Protein AF-A0A5S5C7R1-F1 (afdb_monomer_lite)

pLDDT: mean 84.33, std 9.81, range [48.0, 95.56]

Secondary structure (DSSP, 8-state):
-HHHHHHHHHHHHHHHHHHIIIIISEEEEEEETTTTEEEEEEEE-GGGGG----EETTEEPEEEE-HHHHHHHHHHHHHHHHHHHHHHHHHTT-

Structure (mmCIF, N/CA/C/O backbone):
data_AF-A0A5S5C7R1-F1
#
_entry.id   AF-A0A5S5C7R1-F1
#
loop_
_atom_site.group_PDB
_atom_site.id
_atom_site.type_symbol
_atom_site.label_atom_id
_atom_site.label_alt_id
_atom_site.label_comp_id
_atom_site.label_asym_id
_atom_site.label_entity_id
_atom_site.label_seq_id
_atom_site.pdbx_PDB_ins_code
_atom_site.Cartn_x
_atom_site.Cartn_y
_atom_site.Cartn_z
_atom_site.occupancy
_atom_site.B_iso_or_equiv
_atom_site.auth_seq_id
_atom_site.auth_comp_id
_atom_site.auth_asym_id
_atom_site.auth_atom_id
_atom_site.pdbx_PDB_model_num
ATOM 1 N N . MET A 1 1 ? 25.431 1.454 -21.137 1.00 60.59 1 MET A N 1
ATOM 2 C CA . MET A 1 1 ? 25.174 2.435 -20.044 1.00 60.59 1 MET A CA 1
ATOM 3 C C . MET A 1 1 ? 23.674 2.600 -19.779 1.00 60.59 1 MET A C 1
ATOM 5 O O . MET A 1 1 ? 23.284 2.638 -18.615 1.00 60.59 1 MET A O 1
ATOM 9 N N . ALA A 1 2 ? 22.842 2.605 -20.829 1.00 69.19 2 ALA A N 1
ATOM 10 C CA . ALA A 1 2 ? 21.381 2.692 -20.752 1.00 69.19 2 ALA A CA 1
ATOM 11 C C . ALA A 1 2 ? 20.712 1.601 -19.883 1.00 69.19 2 ALA A C 1
ATOM 13 O O . ALA A 1 2 ? 19.847 1.925 -19.072 1.00 69.19 2 ALA A O 1
ATOM 14 N N . ASP A 1 3 ? 21.159 0.340 -19.933 1.00 75.31 3 ASP A N 1
ATOM 15 C CA . ASP A 1 3 ? 20.473 -0.754 -19.206 1.00 75.31 3 ASP A CA 1
ATOM 16 C C . ASP A 1 3 ? 20.665 -0.689 -17.696 1.00 75.31 3 ASP A C 1
ATOM 18 O O . ASP A 1 3 ? 19.804 -1.098 -16.918 1.00 75.31 3 ASP A O 1
ATOM 22 N N . ARG A 1 4 ? 21.782 -0.108 -17.245 1.00 78.31 4 ARG A N 1
ATOM 23 C CA . ARG A 1 4 ? 22.015 0.129 -15.817 1.00 78.31 4 ARG A CA 1
ATOM 24 C C . ARG A 1 4 ? 21.057 1.195 -15.276 1.00 78.31 4 ARG A C 1
ATOM 26 O O . ARG A 1 4 ? 20.599 1.062 -14.145 1.00 78.31 4 ARG A O 1
ATOM 33 N N . ILE A 1 5 ? 20.759 2.224 -16.072 1.00 83.75 5 ILE A N 1
ATOM 34 C CA . ILE A 1 5 ? 19.816 3.294 -15.715 1.00 83.75 5 ILE A CA 1
ATOM 35 C C . ILE A 1 5 ? 18.386 2.745 -15.710 1.00 83.75 5 ILE A C 1
ATOM 37 O O . ILE A 1 5 ? 17.677 2.933 -14.726 1.00 83.75 5 ILE A O 1
ATOM 41 N N . ARG A 1 6 ? 18.002 1.976 -16.739 1.00 81.88 6 ARG A N 1
ATOM 42 C CA . ARG A 1 6 ? 16.688 1.316 -16.813 1.00 81.88 6 ARG A CA 1
ATOM 43 C C . ARG A 1 6 ? 16.416 0.400 -15.620 1.00 81.88 6 ARG A C 1
ATOM 45 O O . ARG A 1 6 ? 15.371 0.519 -14.992 1.00 81.88 6 ARG A O 1
ATOM 52 N N . ARG A 1 7 ? 17.380 -0.451 -15.243 1.00 84.50 7 ARG A N 1
ATOM 53 C CA . ARG A 1 7 ? 17.244 -1.324 -14.062 1.00 84.50 7 ARG A CA 1
ATOM 54 C C . ARG A 1 7 ? 17.027 -0.524 -12.779 1.00 84.50 7 ARG A C 1
ATOM 56 O O . ARG A 1 7 ? 16.129 -0.842 -12.011 1.00 84.50 7 ARG A O 1
ATOM 63 N N . LYS A 1 8 ? 17.818 0.533 -12.559 1.00 88.31 8 LYS A N 1
ATOM 64 C CA . LYS A 1 8 ? 17.646 1.420 -11.397 1.00 88.31 8 LYS A CA 1
ATOM 65 C C . LYS A 1 8 ? 16.266 2.080 -11.382 1.00 88.31 8 LYS A C 1
ATOM 67 O O . LYS A 1 8 ? 15.662 2.163 -10.320 1.00 88.31 8 LYS A O 1
ATOM 72 N N . LEU A 1 9 ? 15.777 2.511 -12.544 1.00 90.69 9 LEU A N 1
ATOM 73 C CA . LEU A 1 9 ? 14.464 3.133 -12.674 1.00 90.69 9 LEU A CA 1
ATOM 74 C C . LEU A 1 9 ? 13.329 2.150 -12.352 1.00 90.69 9 LEU A C 1
ATOM 76 O O . LEU A 1 9 ? 12.457 2.494 -11.565 1.00 90.69 9 LEU A O 1
ATOM 80 N N . SER A 1 10 ? 13.371 0.921 -12.877 1.00 88.81 10 SER A N 1
ATOM 81 C CA . SER A 1 10 ? 12.360 -0.109 -12.580 1.00 88.81 10 SER A CA 1
ATOM 82 C C . SER A 1 10 ? 12.333 -0.462 -11.084 1.00 88.81 10 SER A C 1
ATOM 84 O O . SER A 1 10 ? 11.267 -0.474 -10.472 1.00 88.81 10 SER A O 1
ATOM 86 N N . TYR A 1 11 ? 13.496 -0.612 -10.432 1.00 89.62 11 TYR A N 1
ATOM 87 C CA . TYR A 1 11 ? 13.540 -0.815 -8.975 1.00 89.62 11 TYR A CA 1
ATOM 88 C C . TYR A 1 11 ? 12.983 0.373 -8.187 1.00 89.62 11 TYR A C 1
ATOM 90 O O . TYR A 1 11 ? 12.306 0.178 -7.178 1.00 89.62 11 TYR A O 1
ATOM 98 N N . PHE A 1 12 ? 13.253 1.598 -8.638 1.00 94.12 12 PHE A N 1
ATOM 99 C CA . PHE A 1 12 ? 12.713 2.795 -8.003 1.00 94.12 12 PHE A CA 1
ATOM 100 C C . PHE A 1 12 ? 11.188 2.865 -8.133 1.00 94.12 12 PHE A C 1
ATOM 102 O O . PHE A 1 12 ? 10.503 3.138 -7.151 1.00 94.12 12 PHE A O 1
ATOM 109 N N . ILE A 1 13 ? 10.649 2.551 -9.315 1.00 92.75 13 ILE A N 1
ATOM 110 C CA . ILE A 1 13 ? 9.202 2.469 -9.548 1.00 92.75 13 ILE A CA 1
ATOM 111 C C . ILE A 1 13 ? 8.584 1.385 -8.662 1.00 92.75 13 ILE A C 1
ATOM 113 O O . ILE A 1 13 ? 7.570 1.638 -8.018 1.00 92.75 13 ILE A O 1
ATOM 117 N N . TYR A 1 14 ? 9.214 0.211 -8.558 1.00 91.25 14 TYR A N 1
ATOM 118 C CA . TYR A 1 14 ? 8.733 -0.854 -7.678 1.00 91.25 14 TYR A CA 1
ATOM 119 C C . TYR A 1 14 ? 8.661 -0.398 -6.219 1.00 91.25 14 TYR A C 1
ATOM 121 O O . TYR A 1 14 ? 7.632 -0.568 -5.568 1.00 91.25 14 TYR A O 1
ATOM 129 N N . LEU A 1 15 ? 9.726 0.232 -5.715 1.00 93.38 15 LEU A N 1
ATOM 130 C CA . LEU A 1 15 ? 9.763 0.763 -4.353 1.00 93.38 15 LEU A CA 1
ATOM 131 C C . LEU A 1 15 ? 8.665 1.815 -4.129 1.00 93.38 15 LEU A C 1
ATOM 133 O O . LEU A 1 15 ? 7.996 1.798 -3.097 1.00 93.38 15 LEU A O 1
ATOM 137 N N . LEU A 1 16 ? 8.451 2.699 -5.108 1.00 95.56 16 LEU A N 1
ATOM 138 C CA . LEU A 1 16 ? 7.404 3.714 -5.055 1.00 95.56 16 LEU A CA 1
ATOM 139 C C . LEU A 1 16 ? 6.007 3.080 -5.002 1.00 95.56 16 LEU A C 1
ATOM 141 O O . LEU A 1 16 ? 5.198 3.470 -4.165 1.00 95.56 16 LEU A O 1
ATOM 145 N N . LEU A 1 17 ? 5.732 2.079 -5.843 1.00 93.38 17 LEU A N 1
ATOM 146 C CA . LEU A 1 17 ? 4.457 1.357 -5.844 1.00 93.38 17 LEU A CA 1
ATOM 147 C C . LEU A 1 17 ? 4.222 0.633 -4.515 1.00 93.38 17 LEU A C 1
ATOM 149 O O . LEU A 1 17 ? 3.131 0.723 -3.957 1.00 93.38 17 LEU A O 1
ATOM 153 N N . MET A 1 18 ? 5.250 -0.022 -3.970 1.00 92.50 18 MET A N 1
ATOM 154 C CA . MET A 1 18 ? 5.175 -0.675 -2.660 1.00 92.50 18 MET A CA 1
ATOM 155 C C . MET A 1 18 ? 4.873 0.324 -1.540 1.00 92.50 18 MET A C 1
ATOM 157 O O . MET A 1 18 ? 4.073 0.028 -0.658 1.00 92.50 18 MET A O 1
ATOM 161 N N . LEU A 1 19 ? 5.459 1.522 -1.581 1.00 93.44 19 LEU A N 1
ATOM 162 C CA . LEU A 1 19 ? 5.168 2.575 -0.607 1.00 93.44 19 LEU A CA 1
ATOM 163 C C . LEU A 1 19 ? 3.728 3.083 -0.758 1.00 93.44 19 LEU A C 1
ATOM 165 O O . LEU A 1 19 ? 3.002 3.197 0.229 1.00 93.44 19 LEU A O 1
ATOM 169 N N . VAL A 1 20 ? 3.282 3.349 -1.987 1.00 93.81 20 VAL A N 1
ATOM 170 C CA . VAL A 1 20 ? 1.929 3.857 -2.241 1.00 93.81 20 VAL A CA 1
ATOM 171 C C . VAL A 1 20 ? 0.877 2.824 -1.840 1.00 93.81 20 VAL A C 1
ATOM 173 O O . VAL A 1 20 ? 0.033 3.129 -1.007 1.00 93.81 20 VAL A O 1
ATOM 176 N N . PHE A 1 21 ? 0.938 1.596 -2.350 1.00 92.19 21 PHE A N 1
ATOM 177 C CA . PHE A 1 21 ? -0.095 0.581 -2.104 1.00 92.19 21 PHE A CA 1
ATOM 178 C C . PHE A 1 21 ? 0.077 -0.174 -0.780 1.00 92.19 21 PHE A C 1
ATOM 180 O O . PHE A 1 21 ? -0.894 -0.696 -0.240 1.00 92.19 21 PHE A O 1
ATOM 187 N N . GLY A 1 22 ? 1.291 -0.215 -0.231 1.00 88.75 22 GLY A N 1
ATOM 188 C CA . GLY A 1 22 ? 1.572 -0.852 1.055 1.00 88.75 22 GLY A CA 1
ATOM 189 C C . GLY A 1 22 ? 1.388 0.062 2.266 1.00 88.75 22 GLY A C 1
ATOM 190 O O . GLY A 1 22 ? 1.218 -0.446 3.371 1.00 88.75 22 GLY A O 1
ATOM 191 N N . ILE A 1 23 ? 1.420 1.392 2.089 1.00 90.31 23 ILE A N 1
ATOM 192 C CA . ILE A 1 23 ? 1.374 2.348 3.212 1.00 90.31 23 ILE A CA 1
ATOM 193 C C . ILE A 1 23 ? 0.306 3.430 3.027 1.00 90.31 23 ILE A C 1
ATOM 195 O O . ILE A 1 23 ? -0.401 3.732 3.988 1.00 90.31 23 ILE A O 1
ATOM 199 N N . LEU 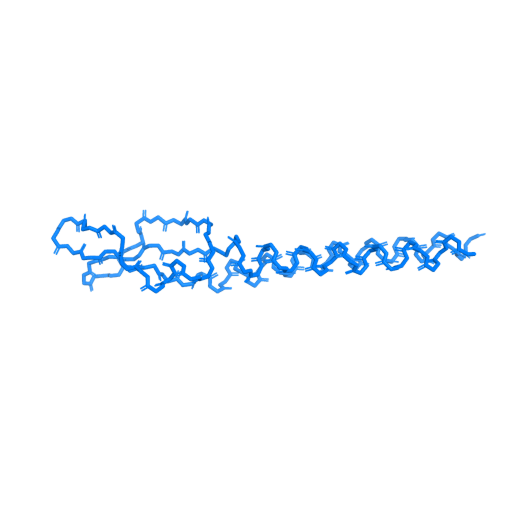A 1 24 ? 0.168 4.025 1.836 1.00 92.25 24 LEU A N 1
ATOM 200 C CA . LEU A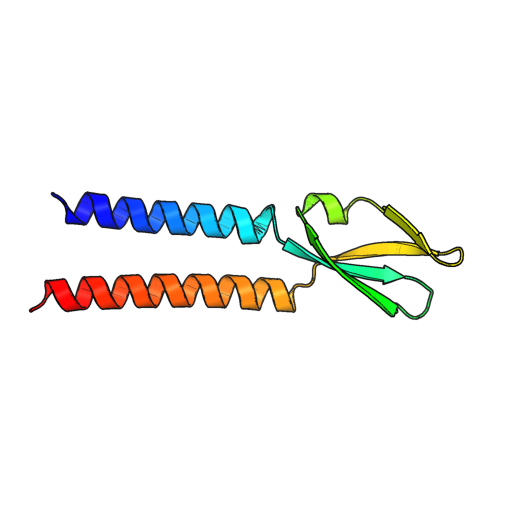 1 24 ? -0.718 5.183 1.608 1.00 92.25 24 LEU A CA 1
ATOM 201 C C . LEU A 1 24 ? -2.129 4.812 1.135 1.00 92.25 24 LEU A C 1
ATOM 203 O O . LEU A 1 24 ? -3.086 5.509 1.456 1.00 92.25 24 LEU A O 1
ATOM 207 N N . MET A 1 25 ? -2.263 3.738 0.368 1.00 92.12 25 MET A N 1
ATOM 208 C CA . MET A 1 25 ? -3.508 3.258 -0.232 1.00 92.12 25 MET A CA 1
ATOM 209 C C . MET A 1 25 ? -3.729 1.803 0.154 1.00 92.12 25 MET A C 1
ATOM 211 O O . MET A 1 25 ? -3.823 0.912 -0.687 1.00 92.12 25 MET A O 1
ATOM 215 N N . VAL A 1 26 ? -3.787 1.570 1.457 1.00 92.19 26 VAL A N 1
ATOM 216 C CA . VAL A 1 26 ? 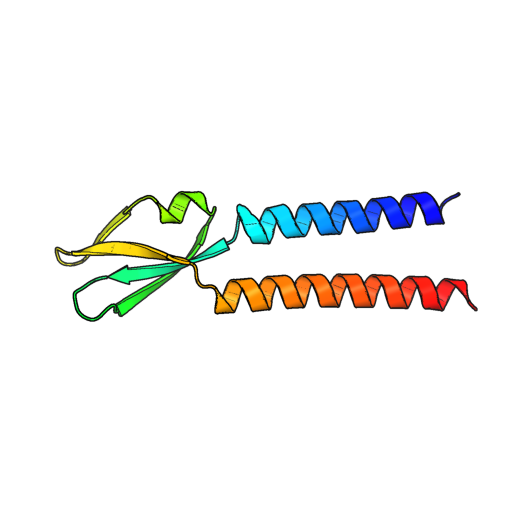-4.006 0.245 2.014 1.00 92.19 26 VAL A CA 1
ATOM 217 C C . VAL A 1 26 ? -5.516 -0.008 2.070 1.00 92.19 26 VAL A C 1
ATOM 219 O O . VAL A 1 26 ? -6.253 0.879 2.509 1.00 92.19 26 VAL A O 1
ATOM 222 N N . PRO A 1 27 ? -6.010 -1.173 1.618 1.00 92.50 27 PRO A N 1
ATOM 223 C CA . PRO A 1 27 ? -7.426 -1.497 1.710 1.00 92.50 27 PRO A CA 1
ATOM 224 C C . PRO A 1 27 ? -7.824 -1.715 3.173 1.00 92.50 27 PRO A C 1
ATOM 226 O O . PRO A 1 27 ? -7.203 -2.484 3.908 1.00 92.50 27 PRO A O 1
ATOM 229 N N . GLN A 1 28 ? -8.874 -1.023 3.589 1.00 90.00 28 GLN A N 1
ATOM 230 C CA . GLN A 1 28 ? -9.428 -1.065 4.934 1.00 90.00 28 GLN A CA 1
ATOM 231 C C . GLN A 1 28 ? -10.910 -1.401 4.838 1.00 90.00 28 GLN A C 1
ATOM 233 O O . GLN A 1 28 ? -11.624 -0.837 4.004 1.00 90.00 28 GLN A O 1
ATOM 238 N N . ARG A 1 29 ? -11.379 -2.295 5.702 1.00 90.00 29 ARG A N 1
ATOM 239 C CA . ARG A 1 29 ? -12.799 -2.603 5.864 1.00 90.00 29 ARG A CA 1
ATOM 240 C C . ARG A 1 29 ? -13.312 -1.896 7.115 1.00 90.00 29 ARG A C 1
ATOM 242 O O . ARG A 1 29 ? -12.723 -2.017 8.182 1.00 90.00 29 ARG A O 1
ATOM 249 N N . GLY A 1 30 ? -14.367 -1.106 6.966 1.00 85.75 30 GLY A N 1
ATOM 250 C CA . GLY A 1 30 ? -15.088 -0.513 8.084 1.00 85.75 30 GLY A CA 1
ATOM 251 C C . GLY A 1 30 ? -16.057 -1.543 8.641 1.00 85.75 30 GLY A C 1
ATOM 252 O O . GLY A 1 30 ? -16.936 -2.000 7.910 1.00 85.75 30 GLY A O 1
ATOM 253 N N . VAL A 1 31 ? -15.878 -1.900 9.905 1.00 85.62 31 VAL A N 1
ATOM 254 C CA . VAL A 1 31 ? -16.654 -2.912 10.619 1.00 85.62 31 VAL A CA 1
ATOM 255 C C . VAL A 1 31 ? -17.387 -2.232 11.775 1.00 85.62 31 VAL A C 1
ATOM 257 O O . VAL A 1 31 ? -16.828 -1.342 12.423 1.00 85.62 31 VAL A O 1
ATOM 260 N N . TRP A 1 32 ? -18.649 -2.588 12.011 1.00 84.00 32 TRP A N 1
ATOM 261 C CA . TRP A 1 32 ? -19.466 -1.973 13.063 1.00 84.00 32 TRP A CA 1
ATOM 262 C C . TRP A 1 32 ? -20.482 -2.951 13.662 1.00 84.00 32 TRP A C 1
ATOM 264 O O . TRP A 1 32 ? -20.812 -3.982 13.075 1.00 84.00 32 TRP A O 1
ATOM 274 N N . GLY A 1 33 ? -20.987 -2.593 14.847 1.00 81.06 33 GLY A N 1
ATOM 275 C CA . GLY A 1 33 ? -21.997 -3.362 15.570 1.00 81.06 33 GLY A CA 1
ATOM 276 C C . GLY A 1 33 ? -21.479 -4.675 16.188 1.00 81.06 33 GLY A C 1
ATOM 277 O O . GLY A 1 33 ? -20.341 -5.080 15.959 1.00 81.06 33 GLY A O 1
ATOM 278 N N . PRO A 1 34 ? -22.311 -5.367 16.987 1.00 77.50 34 PRO A N 1
ATOM 279 C CA . PRO A 1 34 ? -21.943 -6.617 17.666 1.00 77.50 34 PRO A CA 1
ATOM 280 C C . PRO A 1 34 ? -21.816 -7.828 16.726 1.00 77.50 34 PRO A C 1
ATOM 282 O O . PRO A 1 34 ? -21.359 -8.882 17.153 1.00 77.50 34 PRO A O 1
ATOM 285 N N . GLN A 1 35 ? -22.252 -7.692 15.471 1.00 82.19 35 GLN A N 1
ATOM 286 C CA . GLN A 1 35 ? -22.203 -8.739 14.444 1.00 82.19 35 GLN A CA 1
ATOM 287 C C . GLN A 1 35 ? -21.038 -8.547 13.460 1.00 82.19 35 GLN A C 1
ATOM 289 O O . GLN A 1 35 ? -20.936 -9.304 12.500 1.00 82.19 35 GLN A O 1
ATOM 294 N N . GLU A 1 36 ? -20.174 -7.550 13.695 1.00 78.19 36 GLU A N 1
ATOM 295 C CA . GLU A 1 36 ? -19.040 -7.214 12.825 1.00 78.19 36 GLU A CA 1
ATOM 296 C C . GLU A 1 36 ? -19.447 -7.036 11.351 1.00 78.19 36 GLU A C 1
ATOM 298 O O . GLU A 1 36 ? -18.811 -7.544 10.423 1.00 78.19 36 GLU A O 1
ATOM 303 N N . GLU A 1 37 ? -20.534 -6.300 11.110 1.00 81.44 37 GLU A N 1
ATOM 304 C CA . GLU A 1 37 ? -21.013 -6.089 9.749 1.00 81.44 37 GLU A CA 1
ATOM 305 C C . GLU A 1 37 ? -20.061 -5.177 8.970 1.00 81.44 37 GLU A C 1
ATOM 307 O O . GLU A 1 37 ? -19.606 -4.136 9.456 1.00 81.44 37 GLU A O 1
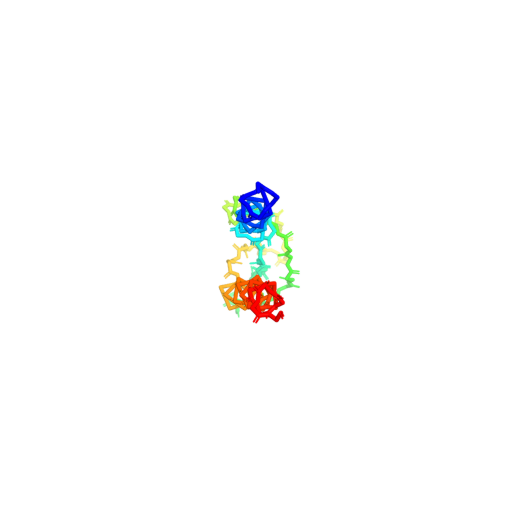ATOM 312 N N . VAL A 1 38 ? -19.774 -5.551 7.721 1.00 82.38 38 VAL A N 1
ATOM 313 C CA . VAL A 1 38 ? -18.942 -4.742 6.826 1.00 82.38 38 VAL A CA 1
ATOM 314 C C . VAL A 1 38 ? -19.777 -3.592 6.270 1.00 82.38 38 VAL A C 1
ATOM 316 O O . VAL A 1 38 ? -20.644 -3.788 5.423 1.00 82.38 38 VAL A O 1
ATOM 319 N N . TYR A 1 39 ? -19.477 -2.376 6.717 1.00 79.56 39 TYR A N 1
ATOM 320 C CA . TYR A 1 39 ? -20.125 -1.152 6.247 1.00 79.56 39 TYR A CA 1
ATOM 321 C C . TYR A 1 39 ? -19.569 -0.673 4.905 1.00 79.56 39 TYR A C 1
ATOM 323 O O . TYR A 1 39 ? -20.315 -0.267 4.017 1.00 79.56 39 TYR A O 1
ATOM 331 N N . ASN A 1 40 ? -18.240 -0.664 4.764 1.00 82.50 40 ASN A N 1
ATOM 332 C CA . ASN A 1 40 ? -17.568 -0.082 3.603 1.00 82.50 40 ASN A C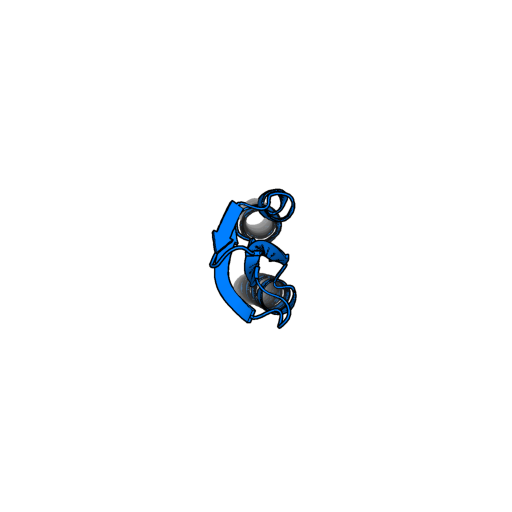A 1
ATOM 333 C C . ASN A 1 40 ? -16.150 -0.651 3.439 1.00 82.50 40 ASN A C 1
ATOM 335 O O . ASN A 1 40 ? -15.506 -1.012 4.421 1.00 82.50 40 ASN A O 1
ATOM 339 N N . VAL A 1 41 ? -15.637 -0.669 2.208 1.00 86.50 41 VAL A N 1
ATOM 340 C CA . VAL A 1 41 ? -14.225 -0.910 1.895 1.00 86.50 41 VAL A CA 1
ATOM 341 C C . VAL A 1 41 ? -13.636 0.370 1.307 1.00 86.50 41 VAL A C 1
ATOM 343 O O . VAL A 1 41 ? -14.094 0.871 0.284 1.00 86.50 41 VAL A O 1
ATOM 346 N N . THR A 1 42 ? -12.606 0.913 1.948 1.00 88.50 42 THR A N 1
ATOM 347 C CA . THR A 1 42 ? -11.948 2.165 1.553 1.00 88.50 42 THR A CA 1
ATOM 348 C C . THR A 1 42 ? -10.445 1.965 1.438 1.00 88.50 42 THR A C 1
ATOM 350 O O . THR A 1 42 ? -9.857 1.175 2.169 1.00 88.50 42 THR A O 1
ATOM 353 N N . TYR A 1 43 ? -9.813 2.706 0.530 1.00 90.12 43 TYR A N 1
ATOM 354 C CA . TYR A 1 43 ? -8.359 2.759 0.408 1.00 90.12 43 TYR A CA 1
ATOM 355 C C . TYR A 1 43 ? -7.837 3.989 1.133 1.00 90.12 43 TYR A C 1
ATOM 357 O O . TYR A 1 43 ? -8.208 5.119 0.815 1.00 90.12 43 TYR A O 1
ATOM 365 N N . ALA A 1 44 ? -6.994 3.757 2.129 1.00 90.31 44 ALA A N 1
ATOM 366 C CA . ALA A 1 44 ? -6.562 4.790 3.049 1.00 90.31 44 ALA A CA 1
ATOM 367 C C . ALA A 1 44 ? -5.158 4.497 3.593 1.00 90.31 44 ALA A C 1
ATOM 369 O O . ALA A 1 44 ? -4.723 3.342 3.607 1.00 90.31 44 ALA A O 1
ATOM 370 N N . PRO A 1 45 ? -4.444 5.521 4.090 1.00 91.38 45 PRO A N 1
ATOM 371 C CA . PRO A 1 45 ? -3.151 5.291 4.704 1.00 91.38 45 PRO A CA 1
ATOM 372 C C . PRO A 1 45 ? -3.236 4.423 5.957 1.00 91.38 45 PRO A C 1
ATOM 374 O O . PRO A 1 45 ? -4.223 4.482 6.692 1.00 91.38 45 PRO A O 1
ATOM 377 N N . ILE A 1 46 ? -2.178 3.670 6.257 1.00 89.19 46 ILE A N 1
ATOM 378 C CA . ILE A 1 46 ? -2.169 2.678 7.344 1.00 89.19 46 ILE A CA 1
ATOM 379 C C . ILE A 1 46 ? -2.501 3.273 8.725 1.00 89.19 46 ILE A C 1
ATOM 381 O O . ILE A 1 46 ? -3.193 2.651 9.523 1.00 89.19 46 ILE A O 1
ATOM 385 N N . TRP A 1 47 ? -2.113 4.522 8.997 1.00 86.94 47 TRP A N 1
ATOM 386 C CA . TRP A 1 47 ? -2.441 5.222 10.250 1.00 86.94 47 TRP A CA 1
ATOM 387 C C . TRP A 1 47 ? -3.927 5.574 10.400 1.00 86.94 47 TRP A C 1
ATOM 389 O O . TRP A 1 47 ? -4.357 5.988 11.476 1.00 86.94 47 TRP A O 1
ATOM 399 N N . MET A 1 48 ? -4.730 5.426 9.343 1.00 84.38 48 MET A N 1
ATOM 400 C CA . MET A 1 48 ? -6.180 5.585 9.426 1.00 84.38 48 MET A CA 1
ATOM 401 C C . MET A 1 48 ? -6.854 4.459 10.223 1.00 84.38 48 MET A C 1
ATOM 403 O O . MET A 1 48 ? -7.903 4.729 10.801 1.00 84.38 48 MET A O 1
ATOM 407 N N . LEU A 1 49 ? -6.219 3.282 10.331 1.00 81.62 49 LEU A N 1
ATOM 408 C CA . LEU A 1 49 ? -6.684 2.138 11.133 1.00 81.62 49 LEU A CA 1
ATOM 409 C C . LEU A 1 49 ? -6.804 2.473 12.627 1.00 81.62 49 LEU A C 1
ATOM 411 O O . LEU A 1 49 ? -7.695 1.989 13.310 1.00 81.62 49 LEU A O 1
ATOM 415 N N . ALA A 1 50 ? -5.926 3.339 13.139 1.00 78.00 50 ALA A N 1
ATOM 416 C CA . ALA A 1 50 ? -5.878 3.684 14.559 1.00 78.00 50 ALA A CA 1
ATOM 417 C C . ALA A 1 50 ? -6.959 4.694 14.994 1.00 78.00 50 ALA A C 1
ATOM 419 O O . ALA A 1 50 ? -7.008 5.069 16.165 1.00 78.00 50 ALA A O 1
ATOM 420 N N . LYS A 1 51 ? -7.790 5.192 14.067 1.00 73.69 51 LYS A N 1
ATOM 421 C CA . LYS A 1 51 ? -8.790 6.227 14.355 1.00 73.69 51 LYS A CA 1
ATOM 422 C C . LYS A 1 51 ? -10.205 5.688 14.136 1.00 73.69 51 LYS A C 1
ATOM 424 O O . LYS A 1 51 ? -10.567 5.491 12.974 1.00 73.69 51 LYS A O 1
ATOM 429 N N . PRO A 1 52 ? -11.030 5.531 15.186 1.00 67.25 52 PRO A N 1
ATOM 430 C CA . PRO A 1 52 ? -12.472 5.407 14.997 1.00 67.25 52 PRO A CA 1
ATOM 431 C C . PRO A 1 52 ? -12.981 6.706 14.366 1.00 67.25 52 PRO A C 1
ATOM 433 O O . PRO A 1 52 ? -12.582 7.798 14.781 1.00 67.25 52 PRO A O 1
ATOM 436 N N . ARG A 1 53 ? -13.778 6.606 13.298 1.00 70.06 53 ARG A N 1
ATOM 437 C CA . ARG A 1 53 ? -14.106 7.789 12.475 1.00 70.06 53 ARG A CA 1
ATOM 438 C C . ARG A 1 53 ? -15.533 8.265 12.595 1.00 70.06 53 ARG A C 1
ATOM 440 O O . ARG A 1 53 ? -15.756 9.453 12.394 1.00 70.06 53 ARG A O 1
ATOM 447 N N . MET A 1 54 ? -16.480 7.365 12.845 1.00 69.00 54 MET A N 1
ATOM 448 C CA . MET A 1 54 ? -17.905 7.683 12.797 1.00 69.00 54 MET A CA 1
ATOM 449 C C . MET A 1 54 ? -18.704 6.766 13.717 1.00 69.00 54 MET A C 1
ATOM 451 O O . MET A 1 54 ? -18.351 5.601 13.902 1.00 69.00 54 MET A O 1
ATOM 455 N N . ASP A 1 55 ? -19.778 7.321 14.267 1.00 70.69 55 ASP A N 1
ATOM 456 C CA . ASP A 1 55 ? -20.870 6.578 14.885 1.00 70.69 55 ASP A CA 1
ATOM 457 C C . ASP A 1 55 ? -21.872 6.198 13.784 1.00 70.69 55 ASP A C 1
ATOM 459 O O . ASP A 1 55 ? -22.295 7.054 13.001 1.00 70.69 55 ASP A O 1
ATOM 463 N N . VAL A 1 56 ? -22.208 4.912 13.698 1.00 69.00 56 VAL A N 1
ATOM 464 C CA . VAL A 1 56 ? -23.281 4.382 12.857 1.00 69.00 56 VAL A CA 1
ATOM 465 C C . VAL A 1 56 ? -24.237 3.615 13.770 1.00 69.00 56 VAL A C 1
ATOM 467 O O . VAL A 1 56 ? -23.861 2.608 14.368 1.00 69.00 56 VAL A O 1
ATOM 470 N N . ASN A 1 57 ? -25.486 4.082 13.878 1.00 72.56 57 ASN A N 1
ATOM 471 C CA . ASN A 1 57 ? -26.539 3.476 14.709 1.00 72.56 57 ASN A CA 1
ATOM 472 C C . ASN A 1 57 ? -26.175 3.292 16.201 1.00 72.56 57 ASN A C 1
ATOM 474 O O . ASN A 1 57 ? -26.616 2.331 16.828 1.00 72.56 57 ASN A O 1
ATOM 478 N N . GLY A 1 58 ? -25.385 4.197 16.784 1.00 76.38 58 GLY A N 1
ATOM 479 C CA . GLY A 1 58 ? -24.944 4.131 18.181 1.00 76.38 58 GLY A CA 1
ATOM 480 C C . GLY A 1 58 ? -23.708 3.254 18.406 1.00 76.38 58 GLY A C 1
ATOM 481 O O . GLY A 1 58 ? -23.331 3.018 19.555 1.00 76.38 58 GLY A O 1
ATOM 482 N N . TYR A 1 59 ? -23.077 2.760 17.334 1.00 76.69 59 TYR A N 1
ATOM 483 C CA . TYR A 1 59 ? -21.861 1.950 17.384 1.00 76.69 59 TYR A CA 1
ATOM 484 C C . TYR A 1 59 ? -20.715 2.646 16.646 1.00 76.69 59 TYR A C 1
ATOM 486 O O . TYR A 1 59 ? -20.879 3.147 15.534 1.00 76.69 59 TYR A O 1
ATOM 494 N N . MET A 1 60 ? -19.520 2.644 17.242 1.00 78.69 60 MET A N 1
ATOM 495 C CA . MET A 1 60 ? -18.331 3.175 16.573 1.00 78.69 60 MET A CA 1
ATOM 496 C C . MET A 1 60 ? -17.863 2.240 15.457 1.00 78.69 60 MET A C 1
ATOM 498 O O . MET A 1 60 ? -17.668 1.046 15.677 1.00 78.69 60 MET A O 1
ATOM 502 N N . VAL A 1 61 ? -17.620 2.808 14.275 1.00 80.81 61 VAL A N 1
ATOM 503 C CA . VAL A 1 61 ? -16.999 2.099 13.152 1.00 80.81 61 VAL A CA 1
ATOM 504 C C . VAL A 1 61 ? -15.502 1.961 13.407 1.00 80.81 61 VAL A C 1
ATOM 506 O O . VAL A 1 61 ? -14.783 2.962 13.533 1.00 80.81 61 VAL A O 1
ATOM 509 N N . VAL A 1 62 ? -15.028 0.718 13.424 1.00 82.06 62 VAL A N 1
ATOM 510 C CA . VAL A 1 62 ? -13.609 0.373 13.507 1.00 82.06 62 VAL A CA 1
ATOM 511 C C . VAL A 1 62 ? -13.120 0.020 12.108 1.00 82.06 62 VAL A C 1
ATOM 513 O O . VAL A 1 62 ? -13.741 -0.765 11.397 1.00 82.06 62 VAL A O 1
ATOM 516 N N . TYR A 1 63 ? -12.012 0.627 11.687 1.00 84.69 63 TYR A N 1
ATOM 517 C CA . TYR A 1 63 ? -11.376 0.274 10.423 1.00 84.69 63 TYR A CA 1
ATOM 518 C C . TYR A 1 63 ? -10.346 -0.814 10.661 1.00 84.69 63 TYR A C 1
ATOM 520 O O . TYR A 1 63 ? -9.362 -0.609 11.368 1.00 84.69 63 TYR A O 1
ATOM 528 N N . GLU A 1 64 ? -10.558 -1.952 10.021 1.00 88.19 64 GLU A N 1
ATOM 529 C CA . GLU A 1 64 ? -9.632 -3.069 10.033 1.00 88.19 64 GLU A CA 1
ATOM 530 C C . GLU A 1 64 ? -8.885 -3.172 8.713 1.00 88.19 64 GLU A C 1
ATOM 532 O O . GLU A 1 64 ? -9.376 -2.788 7.648 1.00 88.19 64 GLU A O 1
ATOM 537 N N . LEU A 1 65 ? -7.684 -3.732 8.781 1.00 89.25 65 LEU A N 1
ATOM 538 C CA . LEU A 1 65 ? -6.878 -3.991 7.604 1.00 89.25 65 LEU A CA 1
ATOM 539 C C . LEU A 1 65 ? -7.477 -5.155 6.805 1.00 89.25 65 LEU A C 1
ATOM 541 O O . LEU A 1 65 ? -7.571 -6.272 7.314 1.00 89.25 65 LEU A O 1
ATOM 545 N N . ASP A 1 66 ? -7.812 -4.928 5.534 1.00 91.44 66 ASP A N 1
ATOM 546 C CA . ASP A 1 66 ? -8.184 -6.019 4.630 1.00 91.44 66 ASP A CA 1
ATOM 547 C C . ASP A 1 66 ? -6.910 -6.682 4.087 1.00 91.44 66 ASP A C 1
ATOM 549 O O . ASP A 1 66 ? -6.384 -6.351 3.019 1.00 91.44 66 ASP A O 1
ATOM 553 N N . VAL A 1 67 ? -6.384 -7.619 4.879 1.00 89.75 67 VAL A N 1
ATOM 554 C CA . VAL A 1 67 ? -5.137 -8.335 4.580 1.00 89.75 67 VAL A CA 1
ATOM 555 C C . VAL A 1 67 ? -5.242 -9.109 3.266 1.00 89.75 67 VAL A C 1
ATOM 557 O O . VAL A 1 67 ? -4.281 -9.136 2.500 1.00 89.75 67 VAL A O 1
ATOM 560 N N . ALA A 1 68 ? -6.402 -9.698 2.964 1.00 91.19 68 ALA A N 1
ATOM 561 C CA . ALA A 1 68 ? -6.592 -10.470 1.741 1.00 91.19 68 ALA A CA 1
ATOM 562 C C . ALA A 1 68 ? -6.437 -9.579 0.498 1.00 91.19 68 ALA A C 1
ATOM 564 O O . ALA A 1 68 ? -5.647 -9.894 -0.396 1.00 91.19 68 ALA A O 1
ATOM 565 N N . ARG A 1 69 ? -7.121 -8.426 0.463 1.00 91.56 69 ARG A N 1
ATOM 566 C CA . ARG A 1 69 ? -6.990 -7.464 -0.645 1.00 91.56 69 ARG A CA 1
ATOM 567 C C . ARG A 1 69 ? -5.594 -6.865 -0.731 1.00 91.56 69 ARG A C 1
ATOM 569 O O . ARG A 1 69 ? -5.098 -6.668 -1.842 1.00 91.56 69 ARG A O 1
ATOM 576 N N . LEU A 1 70 ? -4.951 -6.590 0.405 1.00 91.69 70 LEU A N 1
ATOM 577 C CA . LEU A 1 70 ? -3.580 -6.084 0.420 1.00 91.69 70 LEU A CA 1
ATOM 578 C C . LEU A 1 70 ? -2.618 -7.105 -0.203 1.00 91.69 70 LEU A C 1
ATOM 580 O O . LEU A 1 70 ? -1.862 -6.753 -1.104 1.00 91.69 70 LEU A O 1
ATOM 584 N N . LEU A 1 71 ? -2.690 -8.373 0.211 1.00 93.44 71 LEU A N 1
ATOM 585 C CA . LEU A 1 71 ? -1.847 -9.442 -0.331 1.00 93.44 71 LEU A CA 1
ATOM 586 C C . LEU A 1 71 ? -2.053 -9.629 -1.834 1.00 93.44 71 LEU A C 1
ATOM 588 O O . LEU A 1 71 ? -1.074 -9.727 -2.571 1.00 93.44 71 LEU A O 1
ATOM 592 N N . VAL A 1 72 ? -3.305 -9.620 -2.303 1.00 94.44 72 VAL A N 1
ATOM 593 C CA . VAL A 1 72 ? -3.611 -9.692 -3.740 1.00 94.44 72 VAL A CA 1
ATOM 594 C C . VAL A 1 72 ? -3.024 -8.492 -4.483 1.00 94.44 72 VAL A C 1
ATOM 596 O O . VAL A 1 72 ? -2.413 -8.665 -5.533 1.00 94.44 72 VAL A O 1
ATOM 599 N N . THR A 1 73 ? -3.150 -7.284 -3.929 1.00 92.31 73 THR A N 1
ATOM 600 C CA . THR A 1 73 ? -2.610 -6.061 -4.543 1.00 92.31 73 THR A CA 1
ATOM 601 C C . THR A 1 73 ? -1.090 -6.135 -4.681 1.00 92.31 73 THR A C 1
ATOM 603 O O . THR A 1 73 ? -0.555 -5.890 -5.762 1.00 92.31 73 THR A O 1
ATOM 606 N N . LEU A 1 74 ? -0.390 -6.536 -3.616 1.00 92.12 74 LEU A N 1
ATOM 607 C CA . LEU A 1 74 ? 1.065 -6.699 -3.632 1.00 92.12 74 LEU A CA 1
ATOM 608 C C . LEU A 1 74 ? 1.496 -7.794 -4.613 1.00 92.12 74 LEU A C 1
ATOM 610 O O . LEU A 1 74 ? 2.410 -7.578 -5.402 1.00 92.12 74 LEU A O 1
ATOM 614 N N . LEU A 1 75 ? 0.797 -8.931 -4.624 1.00 94.25 75 LEU A N 1
ATOM 615 C CA . LEU A 1 75 ? 1.070 -10.032 -5.545 1.00 94.25 75 LEU A CA 1
ATOM 616 C C . LEU A 1 75 ? 0.920 -9.598 -7.009 1.00 94.25 75 LEU A C 1
ATOM 618 O O . LEU A 1 75 ? 1.793 -9.893 -7.824 1.00 94.25 75 LEU A O 1
ATOM 622 N N . VAL A 1 76 ? -0.142 -8.859 -7.344 1.00 95.00 76 VAL A N 1
ATOM 623 C CA . VAL A 1 76 ? -0.350 -8.323 -8.698 1.00 95.00 76 VAL A CA 1
ATOM 624 C C . VAL A 1 76 ? 0.778 -7.365 -9.084 1.00 95.00 76 VAL A C 1
ATOM 626 O O . VAL A 1 76 ? 1.341 -7.510 -10.168 1.00 95.00 76 VAL A O 1
ATOM 629 N N . ILE A 1 77 ? 1.167 -6.439 -8.201 1.00 93.06 77 ILE A N 1
ATOM 630 C CA . ILE A 1 77 ? 2.283 -5.512 -8.457 1.00 93.06 77 ILE A CA 1
ATOM 631 C C . ILE A 1 77 ? 3.582 -6.289 -8.704 1.00 93.06 77 ILE A C 1
ATOM 633 O O . ILE A 1 77 ? 4.282 -6.031 -9.685 1.00 93.06 77 ILE A O 1
ATOM 637 N N . THR A 1 78 ? 3.897 -7.272 -7.857 1.00 92.19 78 THR A N 1
ATOM 638 C CA . THR A 1 78 ? 5.094 -8.106 -8.016 1.00 92.19 78 THR A CA 1
ATOM 639 C C . THR A 1 78 ? 5.076 -8.877 -9.337 1.00 92.19 78 THR A C 1
ATOM 641 O O . THR A 1 78 ? 6.097 -8.921 -10.021 1.00 92.19 78 THR A O 1
ATOM 644 N N . LEU A 1 79 ? 3.935 -9.448 -9.734 1.00 94.44 79 LEU A N 1
ATOM 645 C CA . LEU A 1 79 ? 3.801 -10.171 -11.002 1.00 94.44 79 LEU A CA 1
ATOM 646 C C . LEU A 1 79 ? 3.992 -9.260 -12.216 1.00 94.44 79 LEU A C 1
ATOM 648 O O . LEU A 1 79 ? 4.681 -9.651 -13.158 1.00 94.44 79 LEU A O 1
ATOM 652 N N . VAL A 1 80 ? 3.433 -8.047 -12.189 1.00 92.94 80 VAL A N 1
ATOM 653 C CA . VAL A 1 80 ? 3.608 -7.060 -13.265 1.00 92.94 80 VAL A CA 1
ATOM 654 C C . VAL A 1 80 ? 5.081 -6.682 -13.412 1.00 92.94 80 VAL A C 1
ATOM 656 O O . VAL A 1 80 ? 5.617 -6.763 -14.516 1.00 92.94 80 VAL A O 1
ATOM 659 N N . MET A 1 81 ? 5.765 -6.359 -12.311 1.00 91.00 81 MET A N 1
ATOM 660 C CA . MET A 1 81 ? 7.194 -6.015 -12.358 1.00 91.00 81 MET A CA 1
ATOM 661 C C . MET A 1 81 ? 8.066 -7.207 -12.768 1.00 91.00 81 MET A C 1
ATOM 663 O O . MET A 1 81 ? 9.063 -7.048 -13.472 1.00 91.00 81 MET A O 1
ATOM 667 N N . TYR A 1 82 ? 7.692 -8.423 -12.368 1.00 90.12 82 TYR A N 1
ATOM 668 C CA . TYR A 1 82 ? 8.378 -9.636 -12.803 1.00 90.12 82 TYR A CA 1
ATOM 669 C C . TYR A 1 82 ? 8.216 -9.877 -14.311 1.00 90.12 82 TYR A C 1
ATOM 671 O O . TYR A 1 82 ? 9.192 -10.193 -14.996 1.00 90.12 82 TYR A O 1
ATOM 679 N N . ALA A 1 83 ? 7.003 -9.702 -14.842 1.00 91.06 83 ALA A N 1
ATOM 680 C CA . ALA A 1 83 ? 6.732 -9.814 -16.270 1.00 91.06 83 ALA A CA 1
ATOM 681 C C . ALA A 1 83 ? 7.500 -8.750 -17.066 1.00 91.06 83 ALA A C 1
ATOM 683 O O . ALA A 1 83 ? 8.169 -9.096 -18.040 1.00 91.06 83 ALA A O 1
ATOM 684 N N . GLU A 1 84 ? 7.481 -7.495 -16.604 1.00 89.69 84 GLU A N 1
ATOM 685 C CA . GLU A 1 84 ? 8.276 -6.395 -17.158 1.00 89.69 84 GLU A CA 1
ATOM 686 C C . GLU A 1 84 ? 9.761 -6.791 -17.236 1.00 89.69 84 GL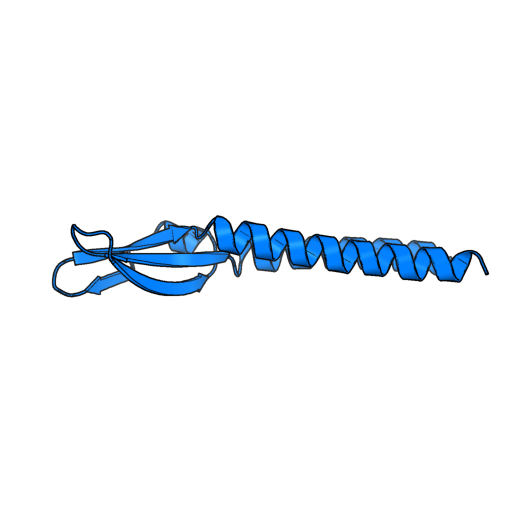U A C 1
ATOM 688 O O . GLU A 1 84 ? 10.371 -6.767 -18.307 1.00 89.69 84 GLU A O 1
ATOM 693 N N . HIS A 1 85 ? 10.328 -7.258 -16.117 1.00 86.50 85 HIS A N 1
ATOM 694 C CA . HIS A 1 85 ? 11.723 -7.685 -16.053 1.00 86.50 85 HIS A CA 1
ATOM 695 C C . HIS A 1 85 ? 12.041 -8.813 -17.042 1.00 86.50 85 HIS A C 1
ATOM 697 O O . HIS A 1 85 ? 13.085 -8.786 -17.699 1.00 86.50 85 HIS A O 1
ATOM 703 N N . LYS A 1 86 ? 11.157 -9.811 -17.156 1.00 86.81 86 LYS A N 1
ATOM 704 C CA . LYS A 1 86 ? 11.353 -10.955 -18.052 1.00 86.81 86 LYS A CA 1
ATOM 705 C C . LYS A 1 86 ? 11.303 -10.544 -19.524 1.00 86.81 86 LYS A C 1
ATOM 707 O O . LYS A 1 86 ? 12.135 -11.022 -20.290 1.00 86.81 86 LYS A O 1
ATOM 712 N N . ILE A 1 87 ? 10.369 -9.671 -19.906 1.00 86.94 87 ILE A N 1
ATOM 713 C CA . ILE A 1 87 ? 10.231 -9.172 -21.283 1.00 86.94 87 ILE A CA 1
ATOM 714 C C . ILE A 1 87 ? 11.499 -8.422 -21.688 1.00 86.94 87 ILE A C 1
ATOM 716 O O . ILE A 1 87 ? 12.152 -8.803 -22.656 1.00 86.94 87 ILE A O 1
ATOM 720 N N . PHE A 1 88 ? 11.922 -7.439 -20.891 1.00 78.31 88 PHE A N 1
ATOM 721 C CA . PHE A 1 88 ? 13.113 -6.653 -21.221 1.00 78.31 88 PHE A CA 1
ATOM 722 C C . PHE A 1 88 ? 14.404 -7.470 -21.199 1.00 78.31 88 PHE A C 1
ATOM 724 O O . PHE A 1 88 ? 15.321 -7.182 -21.960 1.00 78.31 88 PHE A O 1
ATOM 731 N N . ARG A 1 89 ? 14.494 -8.503 -20.353 1.00 75.19 89 ARG A N 1
ATOM 732 C CA . ARG A 1 89 ? 15.642 -9.416 -20.362 1.00 75.19 89 ARG A CA 1
ATOM 733 C C . ARG A 1 89 ? 15.636 -10.362 -21.568 1.00 75.19 89 ARG A C 1
ATOM 735 O O . ARG A 1 89 ? 16.706 -10.782 -21.993 1.00 75.19 89 ARG A O 1
ATOM 742 N N . GLY A 1 90 ? 14.459 -10.723 -22.079 1.00 68.81 90 GLY A N 1
ATOM 743 C CA . GLY A 1 90 ? 14.302 -11.570 -23.263 1.00 68.81 90 GLY A CA 1
ATOM 744 C C . GLY A 1 90 ? 14.638 -10.848 -24.569 1.00 68.81 90 GLY A C 1
ATOM 745 O O . GLY A 1 90 ? 15.234 -11.463 -25.450 1.00 68.81 90 GLY A O 1
ATOM 746 N N . ASP A 1 91 ? 14.318 -9.555 -24.665 1.00 60.94 91 ASP A N 1
ATOM 747 C CA . ASP A 1 91 ? 14.691 -8.712 -25.810 1.00 60.94 91 ASP A CA 1
ATOM 748 C C . ASP A 1 91 ? 16.208 -8.482 -25.899 1.00 60.94 91 ASP A C 1
ATOM 750 O O . ASP A 1 91 ? 16.751 -8.424 -26.994 1.00 60.94 91 ASP A O 1
ATOM 754 N N . ASP A 1 92 ? 16.909 -8.425 -24.763 1.00 58.91 92 ASP A N 1
ATOM 755 C CA . ASP A 1 92 ? 18.368 -8.216 -24.697 1.00 58.91 92 ASP A CA 1
ATOM 756 C C . ASP A 1 92 ? 19.192 -9.446 -25.160 1.00 58.91 92 ASP A C 1
ATOM 758 O O . ASP A 1 92 ? 20.416 -9.379 -25.246 1.00 58.91 92 ASP A O 1
ATOM 762 N N . GLN A 1 93 ? 18.549 -10.600 -25.400 1.00 56.88 93 GLN A N 1
ATOM 763 C CA . GLN A 1 93 ? 19.202 -11.852 -25.827 1.00 56.88 93 GLN A CA 1
ATOM 764 C C . GLN A 1 93 ? 18.944 -12.235 -27.294 1.00 56.88 93 GLN A C 1
ATOM 766 O O . GLN A 1 93 ? 19.383 -13.308 -27.718 1.00 56.88 93 GLN A O 1
ATOM 771 N N . ARG A 1 94 ? 18.231 -11.401 -28.056 1.00 48.00 94 ARG A N 1
ATOM 772 C CA . ARG A 1 94 ? 18.040 -11.554 -29.506 1.00 48.00 94 ARG A CA 1
ATOM 773 C C . ARG A 1 94 ? 18.942 -10.596 -30.269 1.00 48.00 94 ARG A C 1
ATOM 775 O O . ARG A 1 94 ? 19.401 -11.013 -31.353 1.00 48.00 94 ARG A O 1
#

Sequence (94 aa):
MADRIRRKLSYFIYLLLMLVFGILMVPQRGVWGPQEEVYNVTYAPIWMLAKPRMDVNGYMVVYELDVARLLVTLLVITLVMYAEHKIFRGDDQR

Foldseek 3Di:
DVVVVVVVVLVVVLVVLCCCDVFAFFWKFWFKDPVRDTPDIGGGGPCVQVDQDDDDPNITTGIDGPVVVSVVSNVVSVVVSVVVVVVVVVVVVD

Radius of gyration: 19.02 Å; chains: 1; bounding box: 52×20×48 Å

Organism: NCBI:txid582686